Protein AF-C5KZ31-F1 (afdb_monomer)

Organism: Perkinsus marinus (strain ATCC 50983 / TXsc) (NCBI:txid423536)

Radius of gyration: 29.09 Å; Cα contacts (8 Å, |Δi|>4): 195; chains: 1; bounding box: 56×94×68 Å

Mean predicted aligned error: 11.3 Å

Secondary structure (DSSP, 8-state):
--------------------------------EEEE-GGGSSSS--EEEE----SS-----EEE---EE-TT-EEEEE---SSSPS---TTT-GGGS-SSTT-PPPPEEEEEEPPSEEPPPEEESSSEEEETTS-B-

pLDDT: mean 84.0, std 19.96, range [35.75, 98.19]

Structure (mmCIF, N/CA/C/O backbone):
data_AF-C5KZ31-F1
#
_entry.id   AF-C5KZ31-F1
#
loop_
_atom_site.group_PDB
_atom_site.id
_atom_site.type_symbol
_atom_site.label_atom_id
_atom_site.label_alt_id
_atom_site.label_comp_id
_atom_site.label_asym_id
_atom_site.label_entity_id
_atom_site.label_seq_id
_atom_site.pdbx_PDB_ins_code
_atom_site.Cartn_x
_atom_site.Cartn_y
_atom_site.Cartn_z
_atom_site.occupancy
_atom_site.B_iso_or_equiv
_atom_site.auth_seq_id
_atom_site.auth_comp_id
_atom_site.auth_asym_id
_atom_site.auth_atom_id
_atom_site.pdbx_PDB_model_num
ATOM 1 N N . MET A 1 1 ? -36.820 76.603 -48.923 1.00 40.75 1 MET A N 1
ATOM 2 C CA . MET A 1 1 ? -35.760 75.579 -48.840 1.00 40.75 1 MET A CA 1
ATOM 3 C C . MET A 1 1 ? -36.346 74.382 -48.110 1.00 40.75 1 MET A C 1
ATOM 5 O O . MET A 1 1 ? -36.581 74.462 -46.914 1.00 40.75 1 MET A O 1
ATOM 9 N N . LEU A 1 2 ? -36.717 73.354 -48.878 1.00 36.88 2 LEU A N 1
ATOM 10 C CA . LEU A 1 2 ? -37.059 72.015 -48.392 1.00 36.88 2 LEU A CA 1
ATOM 11 C C . LEU A 1 2 ? -35.817 71.375 -47.749 1.00 36.88 2 LEU A C 1
ATOM 13 O O . LEU A 1 2 ? -34.720 71.621 -48.245 1.00 36.88 2 LEU A O 1
ATOM 17 N N . SER A 1 3 ? -36.017 70.528 -46.732 1.00 37.50 3 SER A N 1
ATOM 18 C CA . SER A 1 3 ? -35.592 69.111 -46.708 1.00 37.50 3 SER A CA 1
ATOM 19 C C . SER A 1 3 ? -35.006 68.577 -45.392 1.00 37.50 3 SER A C 1
ATOM 21 O O . SER A 1 3 ? -33.992 69.051 -44.901 1.00 37.50 3 SER A O 1
ATOM 23 N N . PHE A 1 4 ? -35.627 67.465 -44.981 1.00 35.75 4 PHE A N 1
ATOM 24 C CA . PHE A 1 4 ? -35.097 66.254 -44.338 1.00 35.75 4 PHE A CA 1
ATOM 25 C C . PHE A 1 4 ? -34.661 66.244 -42.858 1.00 35.75 4 PHE A C 1
ATOM 27 O O . PHE A 1 4 ? -33.531 66.520 -42.477 1.00 35.75 4 PHE A O 1
ATOM 34 N N . VAL A 1 5 ? -35.627 65.766 -42.062 1.00 44.19 5 VAL A N 1
ATOM 35 C CA . VAL A 1 5 ? -35.564 64.815 -40.935 1.00 44.19 5 VAL A CA 1
ATOM 36 C C . VAL A 1 5 ? -34.260 64.005 -40.822 1.00 44.19 5 VAL A C 1
ATOM 38 O O . VAL A 1 5 ? -33.896 63.286 -41.750 1.00 44.19 5 VAL A O 1
ATOM 41 N N . LEU A 1 6 ? -33.660 64.000 -39.624 1.00 37.09 6 LEU A N 1
ATOM 42 C CA . LEU A 1 6 ? -32.689 62.993 -39.186 1.00 37.09 6 LEU A CA 1
ATOM 43 C C . LEU A 1 6 ? -33.172 62.368 -37.867 1.00 37.09 6 LEU A C 1
ATOM 45 O O . LEU A 1 6 ? -33.218 63.022 -36.827 1.00 37.09 6 LEU A O 1
ATOM 49 N N . VAL A 1 7 ? -33.572 61.098 -37.937 1.00 40.28 7 VAL A N 1
ATOM 50 C CA . VAL A 1 7 ? -33.925 60.251 -36.791 1.00 40.28 7 VAL A CA 1
ATOM 51 C C . VAL A 1 7 ? -32.626 59.744 -36.166 1.00 40.28 7 VAL A C 1
ATOM 53 O O . VAL A 1 7 ? -31.888 59.000 -36.809 1.00 40.28 7 VAL A O 1
ATOM 56 N N . LEU A 1 8 ? -32.339 60.127 -34.920 1.00 38.62 8 LEU A N 1
ATOM 57 C CA . LEU A 1 8 ? -31.246 59.541 -34.143 1.00 38.62 8 LEU A CA 1
ATOM 58 C C . LEU A 1 8 ? -31.780 58.297 -33.416 1.00 38.62 8 LEU A C 1
ATOM 60 O O . LEU A 1 8 ? -32.544 58.406 -32.457 1.00 38.62 8 LEU A O 1
ATOM 64 N N . LEU A 1 9 ? -31.404 57.109 -33.898 1.00 38.72 9 LEU A N 1
ATOM 65 C CA . LEU A 1 9 ? -31.635 55.849 -33.193 1.00 38.72 9 LEU A CA 1
ATOM 66 C C . LEU A 1 9 ? -30.844 55.843 -31.877 1.00 38.72 9 LEU A C 1
ATOM 68 O O . LEU A 1 9 ? -29.622 55.980 -31.879 1.00 38.72 9 LEU A O 1
ATOM 72 N N . ALA A 1 10 ? -31.540 55.622 -30.762 1.00 42.88 10 ALA A N 1
ATOM 73 C CA . ALA A 1 10 ? -30.917 55.286 -29.490 1.00 42.88 10 ALA A CA 1
ATOM 74 C C . ALA A 1 10 ? -30.205 53.930 -29.620 1.00 42.88 10 ALA A C 1
ATOM 76 O O . ALA A 1 10 ? -30.837 52.889 -29.806 1.00 42.88 10 ALA A O 1
ATOM 77 N N . SER A 1 11 ? -28.876 53.942 -29.536 1.00 41.66 11 SER A N 1
ATOM 78 C CA . SER A 1 11 ? -28.057 52.738 -29.452 1.00 41.66 11 SER A CA 1
ATOM 79 C C . SER A 1 11 ? -28.330 52.035 -28.122 1.00 41.66 11 SER A C 1
ATOM 81 O O . SER A 1 11 ? -27.816 52.436 -27.077 1.00 41.66 11 SER A O 1
ATOM 83 N N . VAL A 1 12 ? -29.146 50.983 -28.153 1.00 45.25 12 VAL A N 1
ATOM 84 C CA . VAL A 1 12 ? -29.271 50.039 -27.040 1.00 45.25 12 VAL A CA 1
ATOM 85 C C . VAL A 1 12 ? -27.930 49.321 -26.920 1.00 45.25 12 VAL A C 1
ATOM 87 O O . VAL A 1 12 ? -27.591 48.464 -27.735 1.00 45.25 12 VAL A O 1
ATOM 90 N N . GLY A 1 13 ? -27.136 49.719 -25.926 1.00 43.94 13 GLY A N 1
ATOM 91 C CA . GLY A 1 13 ? -25.929 49.010 -25.529 1.00 43.94 13 GLY A CA 1
ATOM 92 C C . GLY A 1 13 ? -26.313 47.619 -25.046 1.00 43.94 13 GLY A C 1
ATOM 93 O O . GLY A 1 13 ? -26.722 47.438 -23.902 1.00 43.94 13 GLY A O 1
ATOM 94 N N . LEU A 1 14 ? -26.210 46.633 -25.933 1.00 44.00 14 LEU A N 1
ATOM 95 C CA . LEU A 1 14 ? -26.348 45.231 -25.581 1.00 44.00 14 LEU A CA 1
ATOM 96 C C . LEU A 1 14 ? -25.064 44.820 -24.848 1.00 44.00 14 LEU A C 1
ATOM 98 O O . LEU A 1 14 ? -24.129 44.288 -25.448 1.00 44.00 14 LEU A O 1
ATOM 102 N N . SER A 1 15 ? -24.994 45.102 -23.546 1.00 46.16 15 SER A N 1
ATOM 103 C CA . SER A 1 15 ? -24.020 44.459 -22.668 1.00 46.16 15 SER A CA 1
ATOM 104 C C . SER A 1 15 ? -24.290 42.961 -22.726 1.00 46.16 15 SER A C 1
ATOM 106 O O . SER A 1 15 ? -25.196 42.449 -22.070 1.00 46.16 15 SER A O 1
ATOM 108 N N . ARG A 1 16 ? -23.527 42.249 -23.560 1.00 44.31 16 ARG A N 1
ATOM 109 C CA . ARG A 1 16 ? -23.432 40.794 -23.506 1.00 44.31 16 ARG A CA 1
ATOM 110 C C . ARG A 1 16 ? -22.833 40.447 -22.149 1.00 44.31 16 ARG A C 1
ATOM 112 O O . ARG A 1 16 ? -21.618 40.375 -22.002 1.00 44.31 16 ARG A O 1
ATOM 119 N N . ALA A 1 17 ? -23.691 40.235 -21.157 1.00 51.75 17 ALA A N 1
ATOM 120 C CA . ALA A 1 17 ? -23.339 39.404 -20.027 1.00 51.75 17 ALA A CA 1
ATOM 121 C C . ALA A 1 17 ? -23.005 38.030 -20.616 1.00 51.75 17 ALA A C 1
ATOM 123 O O . ALA A 1 17 ? -23.890 37.263 -20.994 1.00 51.75 17 ALA A O 1
ATOM 124 N N . VAL A 1 18 ? -21.711 37.756 -20.782 1.00 51.72 18 VAL A N 1
ATOM 125 C CA . VAL A 1 18 ? -21.233 36.392 -20.964 1.00 51.72 18 VAL A CA 1
ATOM 126 C C . VAL A 1 18 ? -21.501 35.729 -19.626 1.00 51.72 18 VAL A C 1
ATOM 128 O O . VAL A 1 18 ? -20.698 35.809 -18.700 1.00 51.72 18 VAL A O 1
ATOM 131 N N . LEU A 1 19 ? -22.692 35.150 -19.496 1.00 49.28 19 LEU A N 1
ATOM 132 C CA . LEU A 1 19 ? -22.984 34.219 -18.430 1.00 49.28 19 LEU A CA 1
ATOM 133 C C . LEU A 1 19 ? -22.080 33.020 -18.709 1.00 49.28 19 LEU A C 1
ATOM 135 O O . LEU A 1 19 ? -22.412 32.138 -19.499 1.00 49.28 19 LEU A O 1
ATOM 139 N N . SER A 1 20 ? -20.873 33.054 -18.143 1.00 53.88 20 SER A N 1
ATOM 140 C CA . SER A 1 20 ? -20.056 31.864 -17.991 1.00 53.88 20 SER A CA 1
ATOM 141 C C . SER A 1 20 ? -20.917 30.909 -17.186 1.00 53.88 20 SER A C 1
ATOM 143 O O . SER A 1 20 ? -21.017 31.048 -15.968 1.00 53.88 20 SER A O 1
ATOM 145 N N . ALA A 1 21 ? -21.576 29.970 -17.866 1.00 52.91 21 ALA A N 1
ATOM 146 C CA . ALA A 1 21 ? -22.093 28.793 -17.199 1.00 52.91 21 ALA A CA 1
ATOM 147 C C . ALA A 1 21 ? -20.952 28.269 -16.312 1.00 52.91 21 ALA A C 1
ATOM 149 O O . ALA A 1 21 ? -19.806 28.238 -16.789 1.00 52.91 21 ALA A O 1
ATOM 150 N N . PRO A 1 22 ? -21.197 27.941 -15.031 1.00 50.69 22 PRO A N 1
ATOM 151 C CA . PRO A 1 22 ? -20.193 27.228 -14.272 1.00 50.69 22 PRO A CA 1
ATOM 152 C C . PRO A 1 22 ? -19.853 26.011 -15.122 1.00 50.69 22 PRO A C 1
ATOM 154 O O . PRO A 1 22 ? -20.725 25.211 -15.464 1.00 50.69 22 PRO A O 1
ATOM 157 N N . ARG A 1 23 ? -18.599 25.937 -15.574 1.00 52.09 23 ARG A N 1
ATOM 158 C CA . ARG A 1 23 ? -18.070 24.676 -16.055 1.00 52.09 23 ARG A CA 1
ATOM 159 C C . ARG A 1 23 ? -18.115 23.802 -14.823 1.00 52.09 23 ARG A C 1
ATOM 161 O O . ARG A 1 23 ? -17.211 23.873 -13.999 1.00 52.09 23 ARG A O 1
ATOM 168 N N . ASP A 1 24 ? -19.184 23.033 -14.693 1.00 47.97 24 ASP A N 1
ATOM 169 C CA . ASP A 1 24 ? -19.205 21.850 -13.858 1.00 47.97 24 ASP A CA 1
ATOM 170 C C . ASP A 1 24 ? -18.268 20.862 -14.559 1.00 47.97 24 ASP A C 1
ATOM 172 O O . ASP A 1 24 ? -18.659 19.933 -15.264 1.00 47.97 24 ASP A O 1
ATOM 176 N N . ARG A 1 25 ? -16.973 21.194 -14.515 1.00 52.44 25 ARG A N 1
ATOM 177 C CA . ARG A 1 25 ? -15.908 20.269 -14.811 1.00 52.44 25 ARG A CA 1
ATOM 178 C C . ARG A 1 25 ? -16.019 19.319 -13.639 1.00 52.44 25 ARG A C 1
ATOM 180 O O . ARG A 1 25 ? -15.528 19.618 -12.558 1.00 52.44 25 ARG A O 1
ATOM 187 N N . LEU A 1 26 ? -16.741 18.223 -13.845 1.00 51.97 26 LEU A N 1
ATOM 188 C CA . LEU A 1 26 ? -16.431 16.988 -13.151 1.00 51.97 26 LEU A CA 1
ATOM 189 C C . LEU A 1 26 ? -14.921 16.833 -13.335 1.00 51.97 26 LEU A C 1
ATOM 191 O O . LEU A 1 26 ? -14.470 16.540 -14.447 1.00 51.97 26 LEU A O 1
ATOM 195 N N . ASP A 1 27 ? -14.163 17.229 -12.316 1.00 57.19 27 ASP A N 1
ATOM 196 C CA . ASP A 1 27 ? -12.711 17.219 -12.321 1.00 57.19 27 ASP A CA 1
ATOM 197 C C . ASP A 1 27 ? -12.330 15.745 -12.279 1.00 57.19 27 ASP A C 1
ATOM 199 O O . ASP A 1 27 ? -12.257 15.112 -11.230 1.00 57.19 27 ASP A O 1
ATOM 203 N N . HIS A 1 28 ? -12.307 15.134 -13.460 1.00 57.44 28 HIS A N 1
ATOM 204 C CA . HIS A 1 28 ? -11.830 13.781 -13.617 1.00 57.44 28 HIS A CA 1
ATOM 205 C C . HIS A 1 28 ? -10.321 13.895 -13.559 1.00 57.44 28 HIS A C 1
ATOM 207 O O . HIS A 1 28 ? -9.677 14.247 -14.545 1.00 57.44 28 HIS A O 1
ATOM 213 N N . ASP A 1 29 ? -9.775 13.644 -12.383 1.00 67.44 29 ASP A N 1
ATOM 214 C CA . ASP A 1 29 ? -8.354 13.427 -12.212 1.00 67.44 29 ASP A CA 1
ATOM 215 C C . ASP A 1 29 ? -7.892 12.342 -13.201 1.00 67.44 29 ASP A C 1
ATOM 217 O O . ASP A 1 29 ? -8.363 11.201 -13.186 1.00 67.44 29 ASP A O 1
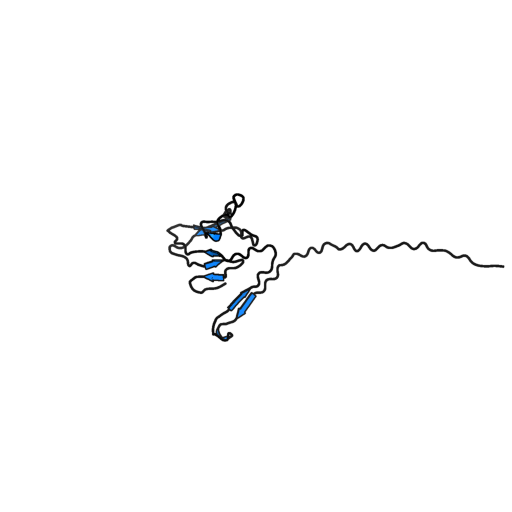ATOM 221 N N . HIS A 1 30 ? -7.024 12.724 -14.141 1.00 82.81 30 HIS A N 1
ATOM 222 C CA . HIS A 1 30 ? -6.627 11.881 -15.269 1.00 82.81 30 HIS A CA 1
ATOM 223 C C . HIS A 1 30 ? -5.298 11.184 -14.989 1.00 82.81 30 HIS A C 1
ATOM 225 O O . HIS A 1 30 ? -4.278 11.558 -15.553 1.00 82.81 30 HIS A O 1
ATOM 231 N N . CYS A 1 31 ? -5.316 10.146 -14.158 1.00 90.00 31 CYS A N 1
ATOM 232 C CA . CYS A 1 31 ? -4.125 9.328 -13.940 1.00 90.00 31 CYS A CA 1
ATOM 233 C C . CYS A 1 31 ? -3.706 8.586 -15.224 1.00 90.00 31 CYS A C 1
ATOM 235 O O . CYS A 1 31 ? -4.543 8.119 -16.000 1.00 90.00 31 CYS A O 1
ATOM 237 N N . THR A 1 32 ? -2.399 8.441 -15.426 1.00 93.19 32 THR A N 1
ATOM 238 C CA . THR A 1 32 ? -1.787 7.729 -16.551 1.00 93.19 32 THR A CA 1
ATOM 239 C C . THR A 1 32 ? -0.968 6.564 -16.022 1.00 93.19 32 THR A C 1
ATOM 241 O O . THR A 1 32 ? 0.021 6.778 -15.326 1.00 93.19 32 THR A O 1
ATOM 244 N N . ALA A 1 33 ? -1.341 5.339 -16.392 1.00 93.19 33 ALA A N 1
ATOM 245 C CA . ALA A 1 33 ? -0.581 4.136 -16.072 1.00 93.19 33 ALA A CA 1
ATOM 246 C C . ALA A 1 33 ? 0.405 3.784 -17.198 1.00 93.19 33 ALA A C 1
ATOM 248 O O . ALA A 1 33 ? 0.087 3.904 -18.380 1.00 93.19 33 ALA A O 1
ATOM 249 N N . THR A 1 34 ? 1.600 3.332 -16.828 1.00 95.00 34 THR A N 1
ATOM 250 C CA . THR A 1 34 ? 2.656 2.860 -17.730 1.00 95.00 34 THR A CA 1
ATOM 251 C C . THR A 1 34 ? 3.150 1.503 -17.254 1.00 95.00 34 THR A C 1
ATOM 253 O O . THR A 1 34 ? 3.483 1.338 -16.082 1.00 95.00 34 THR A O 1
ATOM 256 N N . ALA A 1 35 ? 3.241 0.547 -18.174 1.00 95.88 35 ALA A N 1
ATOM 257 C CA . ALA A 1 35 ? 3.867 -0.742 -17.931 1.00 95.88 35 ALA A CA 1
ATOM 258 C C . ALA A 1 35 ? 4.920 -1.009 -19.009 1.00 95.88 35 ALA A C 1
ATOM 260 O O . ALA A 1 35 ? 4.668 -0.781 -20.194 1.00 95.88 35 ALA A O 1
ATOM 261 N N . VAL A 1 36 ? 6.092 -1.482 -18.595 1.00 97.31 36 VAL A N 1
ATOM 262 C CA . VAL A 1 36 ? 7.183 -1.876 -19.489 1.00 97.31 36 VAL A CA 1
ATOM 263 C C . VAL A 1 36 ? 7.617 -3.281 -19.106 1.00 97.31 36 VAL A C 1
ATOM 265 O O . VAL A 1 36 ? 7.983 -3.532 -17.956 1.00 97.31 36 VAL A O 1
ATOM 268 N N . ASP A 1 37 ? 7.543 -4.191 -20.074 1.00 97.50 37 ASP A N 1
ATOM 269 C CA . ASP A 1 37 ? 8.003 -5.565 -19.901 1.00 97.50 37 ASP A CA 1
ATOM 270 C C . ASP A 1 37 ? 9.509 -5.603 -19.616 1.00 97.50 37 ASP A C 1
ATOM 272 O O . ASP A 1 37 ? 10.271 -4.790 -20.143 1.00 97.50 37 ASP A O 1
ATOM 276 N N . CYS A 1 38 ? 9.942 -6.578 -18.818 1.00 97.56 38 CYS A N 1
ATOM 277 C CA . CYS A 1 38 ? 11.347 -6.769 -18.474 1.00 97.56 38 CYS A CA 1
ATOM 278 C C . CYS A 1 38 ? 12.238 -6.904 -19.724 1.00 97.56 38 CYS A C 1
ATOM 280 O O . CYS A 1 38 ? 13.353 -6.399 -19.741 1.00 97.56 38 CYS A O 1
ATOM 282 N N . ALA A 1 39 ? 11.764 -7.548 -20.797 1.00 98.12 39 ALA A N 1
ATOM 283 C CA . ALA A 1 39 ? 12.535 -7.695 -22.033 1.00 98.12 39 ALA A CA 1
ATOM 284 C C . ALA A 1 39 ? 12.627 -6.396 -22.855 1.00 98.12 39 ALA A C 1
ATOM 286 O O . ALA A 1 39 ? 13.398 -6.330 -23.813 1.00 98.12 39 ALA A O 1
ATOM 287 N N . ALA A 1 40 ? 11.837 -5.376 -22.509 1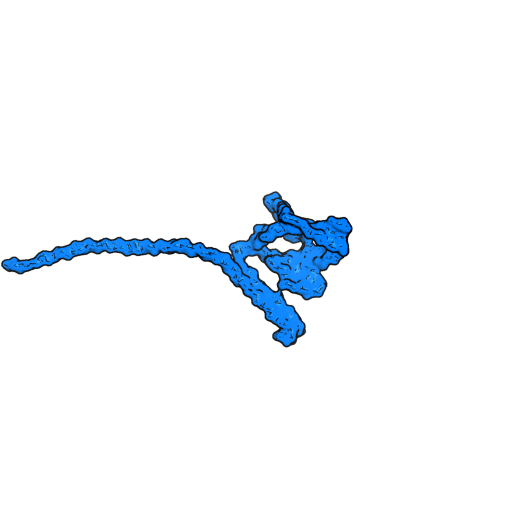.00 98.19 40 ALA A N 1
ATOM 288 C CA . ALA A 1 40 ? 11.813 -4.082 -23.181 1.00 98.19 40 ALA A CA 1
ATOM 289 C C . 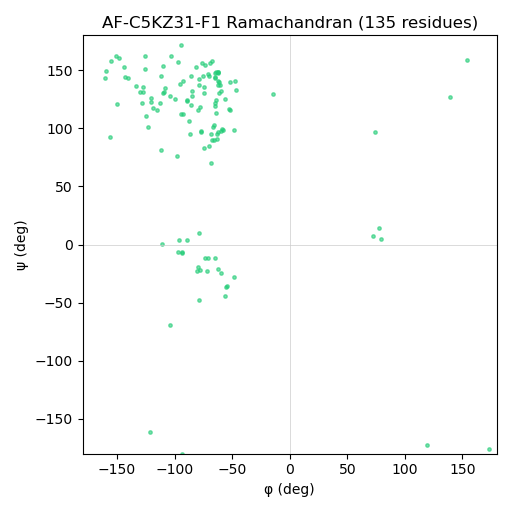ALA A 1 40 ? 12.670 -3.011 -22.478 1.00 98.19 40 ALA A C 1
ATOM 291 O O . ALA A 1 40 ? 12.830 -1.916 -23.022 1.00 98.19 40 ALA A O 1
ATOM 292 N N . THR A 1 41 ? 13.230 -3.295 -21.298 1.00 98.12 41 THR A N 1
ATOM 293 C CA . THR A 1 41 ? 14.130 -2.383 -20.577 1.00 98.12 41 THR A CA 1
ATOM 294 C C . THR A 1 41 ? 15.601 -2.715 -20.830 1.00 98.12 41 THR A C 1
ATOM 296 O O . THR A 1 41 ? 15.964 -3.825 -21.212 1.00 98.12 41 THR A O 1
ATOM 299 N N . ALA A 1 42 ? 16.480 -1.725 -20.640 1.00 98.00 42 ALA A N 1
ATOM 300 C CA . ALA A 1 42 ? 17.914 -1.881 -20.900 1.00 98.00 42 ALA A CA 1
ATOM 301 C C . ALA A 1 42 ? 18.634 -2.762 -19.861 1.00 98.00 42 ALA A C 1
ATOM 303 O O . ALA A 1 42 ? 19.700 -3.301 -20.151 1.00 98.00 42 ALA A O 1
ATOM 304 N N . ASP A 1 43 ? 18.073 -2.887 -18.659 1.00 97.75 43 ASP A N 1
ATOM 305 C CA . ASP A 1 43 ? 18.643 -3.609 -17.519 1.00 97.75 43 ASP A CA 1
ATOM 306 C C . ASP A 1 43 ? 17.880 -4.897 -17.166 1.00 97.75 43 ASP A C 1
ATOM 308 O O . ASP A 1 43 ? 18.274 -5.611 -16.244 1.00 97.75 43 ASP A O 1
ATOM 312 N N . GLY A 1 44 ? 16.816 -5.224 -17.905 1.00 97.31 44 GLY A N 1
ATOM 313 C CA . GLY A 1 44 ? 15.996 -6.410 -17.668 1.00 97.31 44 GLY A CA 1
ATOM 314 C C . GLY A 1 44 ? 14.985 -6.266 -16.525 1.00 97.31 44 GLY A C 1
ATOM 315 O O . GLY A 1 44 ? 14.329 -7.248 -16.181 1.00 97.31 44 GLY A O 1
ATOM 316 N N . GLY A 1 45 ? 14.853 -5.082 -15.914 1.00 95.44 45 GLY A N 1
ATOM 317 C CA . GLY A 1 45 ? 13.848 -4.810 -14.885 1.00 95.44 45 GLY A CA 1
ATOM 318 C C . GLY A 1 45 ? 12.463 -4.546 -15.481 1.00 95.44 45 GLY A C 1
ATOM 319 O O . GLY A 1 45 ? 12.341 -3.900 -16.516 1.00 95.44 45 GLY A O 1
ATOM 320 N N . CYS A 1 46 ? 11.398 -5.009 -14.830 1.00 95.44 46 CYS A N 1
ATOM 321 C CA . CYS A 1 46 ? 10.025 -4.669 -15.214 1.00 95.44 46 CYS A CA 1
ATOM 322 C C . CYS A 1 46 ? 9.608 -3.343 -14.562 1.00 95.44 46 CYS A C 1
ATOM 324 O O . CYS A 1 46 ? 9.968 -3.074 -13.415 1.00 95.44 46 CYS A O 1
ATOM 326 N N . ILE A 1 47 ? 8.801 -2.538 -15.258 1.00 95.25 47 ILE A N 1
ATOM 327 C CA . ILE A 1 47 ? 8.296 -1.261 -14.735 1.00 95.25 47 ILE A CA 1
ATOM 328 C C . ILE A 1 47 ? 6.772 -1.301 -14.702 1.00 95.25 47 ILE A C 1
ATOM 330 O O . ILE A 1 47 ? 6.137 -1.524 -15.729 1.00 95.25 47 ILE A O 1
ATOM 334 N N . ALA A 1 48 ? 6.199 -1.019 -13.534 1.00 94.25 48 ALA A N 1
ATOM 335 C CA . ALA A 1 48 ? 4.807 -0.623 -13.360 1.00 94.25 48 ALA A CA 1
ATOM 336 C C . ALA A 1 48 ? 4.808 0.760 -12.698 1.00 94.25 48 ALA A C 1
ATOM 338 O O . ALA A 1 48 ? 5.445 0.952 -11.663 1.00 94.25 48 ALA A O 1
ATOM 339 N N . ALA A 1 49 ? 4.176 1.741 -13.334 1.00 92.31 49 ALA A N 1
ATOM 340 C CA . ALA A 1 49 ? 4.178 3.125 -12.882 1.00 92.31 49 ALA A CA 1
ATOM 341 C C . ALA A 1 49 ? 2.830 3.790 -13.156 1.00 92.31 49 ALA A C 1
ATOM 343 O O . ALA A 1 49 ? 2.132 3.445 -14.108 1.00 92.31 49 ALA A O 1
ATOM 344 N N . THR A 1 50 ? 2.483 4.794 -12.356 1.00 91.81 50 THR A N 1
ATOM 345 C CA . THR A 1 50 ? 1.297 5.624 -12.581 1.00 91.81 50 THR A CA 1
ATOM 346 C C . THR A 1 50 ? 1.578 7.071 -12.198 1.00 91.81 50 THR A C 1
ATOM 348 O O . THR A 1 50 ? 2.276 7.323 -11.214 1.00 91.81 50 THR A O 1
ATOM 351 N N . SER A 1 51 ? 1.013 8.032 -12.932 1.00 91.44 51 SER A N 1
ATOM 352 C CA . SER A 1 51 ? 0.803 9.365 -12.365 1.00 91.44 51 SER A CA 1
ATOM 353 C C . SER A 1 51 ? -0.300 9.291 -11.305 1.00 91.44 51 SER A C 1
ATOM 355 O O . SER A 1 51 ? -1.233 8.489 -11.405 1.00 91.44 51 SER A O 1
ATOM 357 N N . ALA A 1 52 ? -0.157 10.090 -10.252 1.00 89.00 52 ALA A N 1
ATOM 358 C CA . ALA A 1 52 ? -1.183 10.315 -9.244 1.00 89.00 52 ALA A CA 1
ATOM 359 C C . ALA A 1 52 ? -1.649 11.758 -9.404 1.00 89.00 52 ALA A C 1
ATOM 361 O O . ALA A 1 52 ? -1.149 12.660 -8.731 1.00 89.00 52 ALA A O 1
ATOM 362 N N . ASP A 1 53 ? -2.534 11.963 -10.371 1.00 88.50 53 ASP A N 1
ATOM 363 C CA . ASP A 1 53 ? -3.092 13.275 -10.658 1.00 88.50 53 ASP A CA 1
ATOM 364 C C . ASP A 1 53 ? -4.284 13.498 -9.734 1.00 88.50 53 ASP A C 1
ATOM 366 O O . ASP A 1 53 ? -5.094 12.594 -9.550 1.00 88.50 53 ASP A O 1
ATOM 370 N N . GLY A 1 54 ? -4.339 14.663 -9.095 1.00 82.19 54 GLY A N 1
ATOM 371 C CA . GLY A 1 54 ? -5.431 15.031 -8.202 1.00 82.19 54 GLY A CA 1
ATOM 372 C C . GLY A 1 54 ? -5.050 16.045 -7.140 1.00 82.19 54 GLY A C 1
ATOM 373 O O . GLY A 1 54 ? -3.878 16.252 -6.808 1.00 82.19 54 GLY A O 1
ATOM 374 N N . SER A 1 55 ? -6.061 16.726 -6.611 1.00 81.94 55 SER A N 1
ATOM 375 C CA . SER A 1 55 ? -5.898 17.650 -5.495 1.00 81.94 55 SER A CA 1
ATOM 376 C C . SER A 1 55 ? -7.171 17.692 -4.650 1.00 81.94 55 SER A C 1
ATOM 378 O O . SER A 1 55 ? -8.220 18.076 -5.166 1.00 81.94 55 SER A O 1
ATOM 380 N N . PRO A 1 56 ? -7.109 17.358 -3.348 1.00 86.94 56 PRO A N 1
ATOM 381 C CA . PRO A 1 56 ? -5.914 17.026 -2.558 1.00 86.94 56 PRO A CA 1
ATOM 382 C C . PRO A 1 56 ? -5.416 15.574 -2.720 1.00 86.94 56 PRO A C 1
ATOM 384 O O . PRO A 1 56 ? -6.207 14.660 -2.913 1.00 86.94 56 PRO A O 1
ATOM 387 N N . LEU A 1 57 ? -4.107 15.349 -2.524 1.00 88.62 57 LEU A N 1
ATOM 388 C CA . LEU A 1 57 ? -3.496 14.013 -2.438 1.00 88.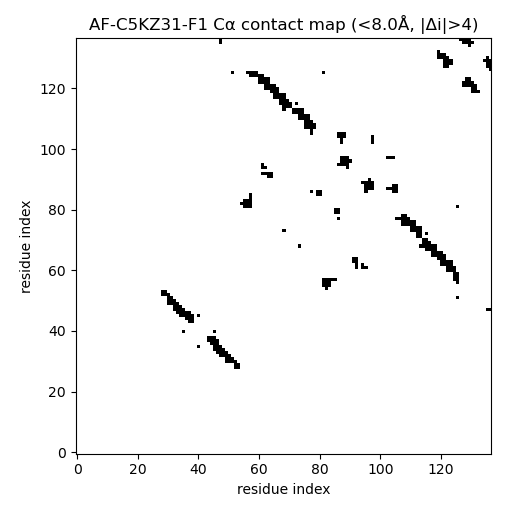62 57 LEU A CA 1
ATOM 389 C C . LEU A 1 57 ? -2.522 13.905 -1.252 1.00 88.62 57 LEU A C 1
ATOM 391 O O . LEU A 1 57 ? -1.707 14.793 -1.005 1.00 88.62 57 LEU A O 1
ATOM 395 N N . ASP A 1 58 ? -2.593 12.799 -0.513 1.00 91.94 58 ASP A N 1
ATOM 396 C CA . ASP A 1 58 ? -1.644 12.421 0.537 1.00 91.94 58 ASP A CA 1
ATOM 397 C C . ASP A 1 58 ? -0.464 11.648 -0.070 1.00 91.94 58 ASP A C 1
ATOM 399 O O . ASP A 1 58 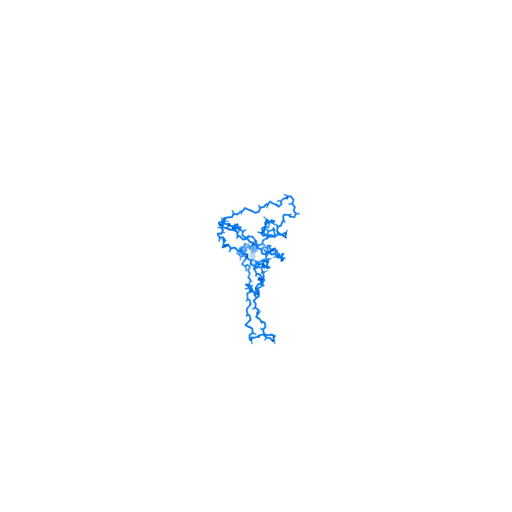? -0.508 10.427 -0.242 1.00 91.94 58 ASP A O 1
ATOM 403 N N . PHE A 1 59 ? 0.612 12.375 -0.367 1.00 91.00 59 PHE A N 1
ATOM 404 C CA . PHE A 1 59 ? 1.832 11.835 -0.974 1.00 91.00 59 PHE A CA 1
ATOM 405 C C . PHE A 1 59 ? 2.764 11.107 0.004 1.00 91.00 59 PHE A C 1
ATOM 407 O O . PHE A 1 59 ? 3.898 10.785 -0.356 1.00 91.00 59 PHE A O 1
ATOM 414 N N . ARG A 1 60 ? 2.341 10.839 1.248 1.00 93.44 60 ARG A N 1
ATOM 415 C CA . ARG A 1 60 ? 3.169 10.040 2.159 1.00 93.44 60 ARG A CA 1
ATOM 416 C C . ARG A 1 60 ? 3.388 8.651 1.575 1.00 93.44 60 ARG A C 1
ATOM 418 O O . ARG A 1 60 ? 2.425 7.957 1.256 1.00 93.44 60 ARG A O 1
ATOM 425 N N . MET A 1 61 ? 4.645 8.227 1.548 1.00 94.25 61 MET A N 1
ATOM 426 C CA . MET A 1 61 ? 5.030 6.842 1.316 1.00 94.25 61 MET A CA 1
ATOM 427 C C . MET A 1 61 ? 5.204 6.158 2.671 1.00 94.25 61 MET A C 1
ATOM 429 O O . MET A 1 61 ? 6.077 6.523 3.458 1.00 94.25 61 MET A O 1
ATOM 433 N N . VAL A 1 62 ? 4.321 5.210 2.968 1.00 95.88 62 VAL A N 1
ATOM 434 C CA . VAL A 1 62 ? 4.231 4.548 4.270 1.00 95.88 62 VAL A CA 1
ATOM 435 C C . VAL A 1 62 ? 4.630 3.092 4.117 1.00 95.88 62 VAL A C 1
ATOM 437 O O . VAL A 1 62 ? 3.997 2.352 3.373 1.00 95.88 62 VAL A O 1
ATOM 440 N N . TYR A 1 63 ? 5.648 2.658 4.853 1.00 97.12 63 TYR A N 1
ATOM 441 C CA . TYR A 1 63 ? 5.916 1.233 4.997 1.00 97.12 63 TYR A CA 1
ATOM 442 C C . TYR A 1 63 ? 4.931 0.631 6.002 1.00 97.12 63 TYR A C 1
ATOM 444 O O . TYR A 1 63 ? 4.895 1.021 7.173 1.00 97.12 63 TYR A O 1
ATOM 452 N N . VAL A 1 64 ? 4.118 -0.307 5.527 1.00 97.12 64 VAL A N 1
ATOM 453 C CA . VAL A 1 64 ? 3.234 -1.133 6.345 1.00 97.12 64 VAL A CA 1
ATOM 454 C C . VAL A 1 64 ? 3.999 -2.414 6.679 1.00 97.12 64 VAL A C 1
ATOM 456 O O . VAL A 1 64 ? 4.278 -3.190 5.762 1.00 97.12 64 VAL A O 1
ATOM 459 N N . PRO A 1 65 ? 4.365 -2.647 7.952 1.00 97.38 65 PRO A N 1
ATOM 460 C CA . PRO A 1 65 ? 5.135 -3.823 8.328 1.00 97.38 65 PRO A CA 1
ATOM 461 C C . PRO A 1 65 ? 4.330 -5.123 8.153 1.00 97.38 65 PRO A C 1
ATOM 463 O O . PRO A 1 65 ? 3.093 -5.099 8.187 1.00 97.38 65 PRO A O 1
ATOM 466 N N . PRO A 1 66 ? 5.022 -6.271 8.024 1.00 97.06 66 PRO A N 1
ATOM 467 C CA . PRO A 1 66 ? 4.426 -7.592 8.160 1.00 97.06 66 PRO A CA 1
ATOM 468 C C . PRO A 1 66 ? 3.550 -7.693 9.408 1.00 97.06 66 PRO A C 1
ATOM 470 O O . PRO A 1 66 ? 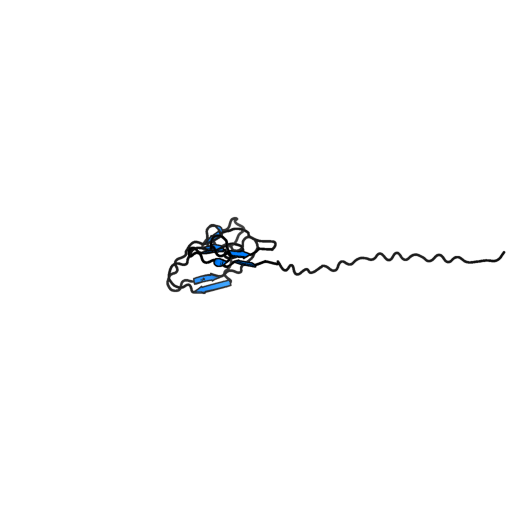3.924 -7.212 10.481 1.00 97.06 66 PRO A O 1
ATOM 473 N N . LYS A 1 67 ? 2.411 -8.379 9.297 1.00 96.00 67 LYS A N 1
ATOM 474 C CA . LYS A 1 67 ? 1.576 -8.718 10.448 1.00 96.00 67 LYS A CA 1
ATOM 475 C C . LYS A 1 67 ? 1.293 -10.210 10.464 1.00 96.00 67 LYS A C 1
ATOM 477 O O . LYS A 1 67 ? 0.888 -10.781 9.453 1.00 96.00 67 LYS A O 1
ATOM 482 N N . THR A 1 68 ? 1.501 -10.824 11.623 1.00 97.44 68 THR A N 1
ATOM 483 C CA . THR A 1 68 ? 1.101 -12.207 11.885 1.00 97.44 68 THR A CA 1
ATOM 484 C C . THR A 1 68 ? -0.350 -12.233 12.332 1.00 97.44 68 THR A C 1
ATOM 486 O O . THR A 1 68 ? -0.708 -11.499 13.252 1.00 97.44 68 THR A O 1
ATOM 489 N N . TYR A 1 69 ? -1.151 -13.068 11.676 1.00 96.88 69 TYR A N 1
ATOM 490 C CA . TYR A 1 69 ? -2.544 -13.315 12.010 1.00 96.88 69 TYR A CA 1
ATOM 491 C C . TYR A 1 69 ? -2.724 -14.707 12.618 1.00 96.88 69 TYR A C 1
ATOM 493 O O . TYR A 1 69 ? -2.167 -15.688 12.117 1.00 96.88 69 TYR A O 1
ATOM 501 N N . GLY A 1 70 ? -3.488 -14.775 13.706 1.00 97.75 70 GLY A N 1
ATOM 502 C CA . GLY A 1 70 ? -3.910 -16.020 14.354 1.00 97.75 70 GLY A CA 1
ATOM 503 C C . GLY A 1 70 ? -5.283 -16.530 13.883 1.00 97.75 70 GLY A C 1
ATOM 504 O O . GLY A 1 70 ? -5.939 -15.885 13.058 1.00 97.75 70 GLY A O 1
ATOM 505 N N . PRO A 1 71 ? -5.754 -17.670 14.427 1.00 97.25 71 PRO A N 1
ATOM 506 C CA . PRO A 1 71 ? -7.050 -18.245 14.075 1.00 97.25 71 PRO A CA 1
ATOM 507 C C . PRO A 1 71 ? -8.208 -17.261 14.282 1.00 97.25 71 PRO A C 1
ATOM 509 O O . PRO A 1 71 ? -8.406 -16.730 15.376 1.00 97.25 71 PRO A O 1
ATOM 512 N N . GLY A 1 72 ? -8.999 -17.040 13.229 1.00 95.88 72 GLY A N 1
ATOM 513 C CA . GLY A 1 72 ? -10.178 -16.168 13.263 1.00 95.88 72 GLY A CA 1
ATOM 514 C C . GLY A 1 72 ? -9.875 -14.669 13.344 1.00 95.88 72 GLY A C 1
ATOM 515 O O . GLY A 1 72 ? -10.805 -13.872 13.504 1.00 95.88 72 GLY A O 1
ATOM 516 N N . GLU A 1 73 ? -8.607 -14.264 13.235 1.00 97.38 73 GLU A N 1
ATOM 517 C CA . GLU A 1 73 ? -8.257 -12.852 13.209 1.00 97.38 73 GLU A CA 1
ATOM 518 C C . GLU A 1 73 ? -8.679 -12.181 11.901 1.00 97.38 73 GLU A C 1
ATOM 520 O O . GLU A 1 73 ? -8.673 -12.755 10.809 1.00 97.38 73 GLU A O 1
ATOM 525 N N . LYS A 1 74 ? -9.048 -10.907 12.027 1.00 96.38 74 LYS A N 1
ATOM 526 C CA . LYS A 1 74 ? -9.588 -10.114 10.930 1.00 96.38 74 LYS A CA 1
ATOM 527 C C . LYS A 1 74 ? -8.793 -8.832 10.754 1.00 96.38 74 LYS A C 1
ATOM 529 O O . LYS A 1 74 ? -8.281 -8.253 11.715 1.00 96.38 74 LYS A O 1
ATOM 534 N N . ARG A 1 75 ? -8.744 -8.335 9.522 1.00 95.25 75 ARG A N 1
ATOM 535 C CA . ARG A 1 75 ? -8.176 -7.025 9.192 1.00 95.25 75 ARG A CA 1
ATOM 536 C C . ARG A 1 75 ? -9.291 -6.025 8.924 1.00 95.25 75 ARG A C 1
ATOM 538 O O . ARG A 1 75 ? -10.164 -6.281 8.097 1.00 95.25 75 ARG A O 1
ATOM 545 N N . ALA A 1 76 ? -9.241 -4.880 9.599 1.00 95.56 76 ALA A N 1
ATOM 546 C CA . ALA A 1 76 ? -10.161 -3.778 9.348 1.00 95.56 76 ALA A CA 1
ATOM 547 C C . ALA A 1 76 ? -10.009 -3.245 7.914 1.00 95.56 76 ALA A C 1
ATOM 549 O O . ALA A 1 76 ? -8.902 -3.131 7.376 1.00 95.56 76 ALA A O 1
ATOM 550 N N . VAL A 1 77 ? -11.140 -2.905 7.304 1.00 94.94 77 VAL A N 1
ATOM 551 C CA . VAL A 1 77 ? -11.221 -2.205 6.023 1.00 94.94 77 VAL A CA 1
ATOM 552 C C . VAL A 1 77 ? -11.743 -0.810 6.299 1.00 94.94 77 VAL A C 1
ATOM 554 O O . VAL A 1 77 ? -12.759 -0.647 6.968 1.00 94.94 77 VAL A O 1
ATOM 557 N N . TYR A 1 78 ? -11.060 0.195 5.771 1.00 93.94 78 TYR A N 1
ATOM 558 C CA . TYR A 1 78 ? -11.433 1.596 5.918 1.00 93.94 78 TYR A CA 1
ATOM 559 C C . TYR A 1 78 ? -11.913 2.145 4.583 1.00 93.94 78 TYR A C 1
ATOM 561 O O . TYR A 1 78 ? -11.487 1.685 3.522 1.00 93.94 78 TYR A O 1
ATOM 569 N N . LYS A 1 79 ? -12.762 3.172 4.631 1.00 90.75 79 LYS A N 1
ATOM 570 C CA . LYS A 1 79 ? -13.004 3.995 3.450 1.00 90.75 79 LYS A CA 1
ATOM 571 C C . LYS A 1 79 ? -11.698 4.711 3.108 1.00 90.75 79 LYS A C 1
ATOM 573 O O . LYS A 1 79 ? -11.175 5.445 3.941 1.00 90.75 79 LYS A O 1
ATOM 578 N N . GLN A 1 80 ? -11.167 4.466 1.917 1.00 75.62 80 GLN A N 1
ATOM 579 C CA . GLN A 1 80 ? -9.997 5.189 1.438 1.00 75.62 80 GLN A CA 1
ATOM 580 C C . GLN A 1 80 ? -10.394 6.607 1.036 1.00 75.62 80 GLN A C 1
ATOM 582 O O . GLN A 1 80 ? -11.351 6.811 0.288 1.00 75.62 80 GLN A O 1
ATOM 587 N N . PHE A 1 81 ? -9.634 7.570 1.539 1.00 85.25 81 PHE A N 1
ATOM 588 C CA . PHE A 1 81 ? -9.628 8.942 1.062 1.00 85.25 81 PHE A CA 1
ATOM 589 C C . PHE A 1 81 ? -8.286 9.198 0.394 1.00 85.25 81 PHE A C 1
ATOM 591 O O . PHE A 1 81 ? -7.269 8.675 0.841 1.00 85.25 81 PHE A O 1
ATOM 598 N N . GLN A 1 82 ? -8.284 10.001 -0.663 1.00 85.38 82 GLN A N 1
ATOM 599 C CA . GLN A 1 82 ? -7.046 10.434 -1.303 1.00 85.38 82 GLN A CA 1
ATOM 600 C C . GLN A 1 82 ? -6.380 11.596 -0.550 1.00 85.38 82 GLN A C 1
ATOM 602 O O . GLN A 1 82 ? -5.162 11.737 -0.596 1.00 85.38 82 GLN A O 1
ATOM 607 N N . ASN A 1 83 ? -7.152 12.358 0.230 1.00 89.94 83 ASN A N 1
ATOM 608 C CA . ASN A 1 83 ? -6.676 13.490 1.024 1.00 89.94 83 ASN A CA 1
ATOM 609 C C . ASN A 1 83 ? -5.932 13.037 2.284 1.00 89.94 83 ASN A C 1
ATOM 611 O O . ASN A 1 83 ? -6.206 11.970 2.832 1.00 89.94 83 ASN A O 1
ATOM 615 N N . TYR A 1 84 ? -5.059 13.899 2.811 1.00 92.06 84 TYR A N 1
ATOM 616 C CA . TYR A 1 84 ? -4.446 13.670 4.117 1.00 92.06 84 TYR A CA 1
ATOM 617 C C . TYR A 1 84 ? -5.449 13.926 5.260 1.00 92.06 84 TYR A C 1
ATOM 619 O O . TYR A 1 84 ? -6.094 14.978 5.271 1.00 92.06 84 TYR A O 1
ATOM 627 N N . PRO A 1 85 ? -5.516 13.042 6.272 1.00 92.38 85 PRO A N 1
ATOM 628 C CA . PRO A 1 85 ? -4.909 11.708 6.308 1.00 92.38 85 PRO A CA 1
ATOM 629 C C . PRO A 1 85 ? -5.744 10.681 5.517 1.00 92.38 85 PRO A C 1
ATOM 631 O O . PRO A 1 85 ? -6.961 10.628 5.694 1.00 92.38 85 PRO A O 1
ATOM 634 N N . ARG A 1 86 ? -5.094 9.804 4.724 1.00 91.38 86 ARG A N 1
ATOM 635 C CA . ARG A 1 86 ? -5.801 8.706 4.011 1.00 91.38 86 ARG A CA 1
ATOM 636 C C . ARG A 1 86 ? -6.589 7.819 4.971 1.00 91.38 86 ARG A C 1
ATOM 638 O O . ARG A 1 86 ? -7.733 7.458 4.706 1.00 91.38 86 ARG A O 1
ATOM 645 N N . ILE A 1 87 ? -5.939 7.486 6.084 1.00 94.38 87 ILE A N 1
ATOM 646 C CA . ILE A 1 87 ? -6.471 6.805 7.264 1.00 94.38 87 ILE A CA 1
ATOM 647 C C . ILE A 1 87 ? -5.677 7.247 8.501 1.00 94.38 87 ILE A C 1
ATOM 649 O O . ILE A 1 87 ? -4.547 7.732 8.387 1.00 94.38 87 ILE A O 1
ATOM 653 N N . VAL A 1 88 ? -6.259 7.021 9.675 1.00 95.62 88 VAL A N 1
ATOM 654 C CA . VAL A 1 88 ? -5.623 7.166 10.987 1.00 95.62 88 VAL A CA 1
ATOM 655 C C . VAL A 1 88 ? -5.738 5.823 11.704 1.00 95.62 88 VAL A C 1
ATOM 657 O O . VAL A 1 88 ? -6.808 5.464 12.199 1.00 95.62 88 VAL A O 1
ATOM 660 N N . ASP A 1 89 ? -4.645 5.064 11.709 1.00 95.31 89 ASP A N 1
ATOM 661 C CA . ASP A 1 89 ? -4.559 3.721 12.285 1.00 95.31 89 ASP A CA 1
ATOM 662 C C . ASP A 1 89 ? -3.105 3.385 12.653 1.00 95.31 89 ASP A C 1
ATOM 664 O O . ASP A 1 89 ? -2.334 2.855 11.848 1.00 95.31 89 ASP A O 1
ATOM 668 N N . ALA A 1 90 ? -2.736 3.668 13.904 1.00 95.00 90 ALA A N 1
ATOM 669 C CA . ALA A 1 90 ? -1.409 3.355 14.432 1.00 95.00 90 ALA A CA 1
ATOM 670 C C . ALA A 1 90 ? -1.105 1.844 14.454 1.00 95.00 90 ALA A C 1
ATOM 672 O O . ALA A 1 90 ? 0.063 1.462 14.491 1.00 95.00 90 ALA A O 1
ATOM 673 N N . SER A 1 91 ? -2.133 0.984 14.430 1.00 93.94 91 SER A N 1
ATOM 674 C CA . SER A 1 91 ? -1.952 -0.471 14.421 1.00 93.94 91 SER A CA 1
ATOM 675 C C . SER A 1 91 ? -1.563 -1.009 13.045 1.00 93.94 91 SER A C 1
ATOM 677 O O . SER A 1 91 ? -0.965 -2.081 12.956 1.00 93.94 91 SER A O 1
ATOM 679 N N . ARG A 1 92 ? -1.866 -0.264 11.972 1.00 94.50 92 ARG A N 1
ATOM 680 C CA . ARG A 1 92 ? -1.445 -0.609 10.611 1.00 94.50 92 ARG A CA 1
ATOM 681 C C . ARG A 1 92 ? 0.006 -0.237 10.357 1.00 94.50 92 ARG A C 1
ATOM 683 O O . ARG A 1 92 ? 0.740 -1.048 9.811 1.00 94.50 92 ARG A O 1
ATOM 690 N N . ALA A 1 93 ? 0.405 0.982 10.707 1.00 95.62 93 ALA A N 1
ATOM 691 C CA . ALA A 1 93 ? 1.793 1.424 10.629 1.00 95.62 93 ALA A CA 1
ATOM 692 C C . ALA A 1 93 ? 2.019 2.638 11.544 1.00 95.62 93 ALA A C 1
ATOM 694 O O . ALA A 1 93 ? 1.117 3.475 11.658 1.00 95.62 93 ALA A O 1
ATOM 695 N N . PRO A 1 94 ? 3.227 2.827 12.109 1.00 95.44 94 PRO A N 1
ATOM 696 C CA . PRO A 1 94 ? 3.546 4.018 12.900 1.00 95.44 94 PRO A CA 1
ATOM 697 C C . PRO A 1 94 ? 3.287 5.332 12.154 1.00 95.44 94 PRO A C 1
ATOM 699 O O . PRO A 1 94 ? 2.813 6.296 12.745 1.00 95.44 94 PRO A O 1
ATOM 702 N N . SER A 1 95 ? 3.519 5.371 10.838 1.00 95.50 95 SER A N 1
ATOM 703 C CA . SER A 1 95 ? 3.276 6.566 10.017 1.00 95.50 95 SER A CA 1
ATOM 704 C C . SER A 1 95 ? 1.791 6.890 9.810 1.00 95.50 95 SER A C 1
ATOM 706 O O . SER A 1 95 ? 1.481 7.981 9.340 1.00 95.50 95 SER A O 1
ATOM 708 N N . TYR A 1 96 ? 0.878 5.977 10.154 1.00 95.38 96 TYR A N 1
ATOM 709 C CA . TYR A 1 96 ? -0.568 6.217 10.191 1.00 95.38 96 TYR A CA 1
ATOM 710 C C . TYR A 1 96 ? -1.081 6.579 11.591 1.00 95.38 96 TYR A C 1
ATOM 712 O O . TYR A 1 96 ? -2.289 6.752 11.768 1.00 95.38 96 TYR A O 1
ATOM 720 N N . ALA A 1 97 ? -0.197 6.715 12.583 1.00 96.12 97 ALA A N 1
ATOM 721 C CA . ALA A 1 97 ? -0.574 7.256 13.878 1.00 96.12 97 ALA A CA 1
ATOM 722 C C . ALA A 1 97 ? -1.074 8.709 13.741 1.00 96.12 97 ALA A C 1
ATOM 724 O O . ALA A 1 97 ? -0.607 9.441 12.862 1.00 96.12 97 ALA A O 1
ATOM 725 N N . PRO A 1 98 ? -2.016 9.141 14.596 1.00 95.94 98 PRO A N 1
ATOM 726 C CA . PRO A 1 98 ? -2.485 10.519 14.592 1.00 95.94 98 PRO A CA 1
ATOM 727 C C . PRO A 1 98 ? -1.328 11.485 14.874 1.00 95.94 98 PRO A C 1
ATOM 729 O O . PRO A 1 98 ? -0.569 11.298 15.823 1.00 95.94 98 PRO A O 1
ATOM 732 N N . THR A 1 99 ? -1.211 12.540 14.068 1.00 95.12 99 THR A N 1
ATOM 733 C CA . THR A 1 99 ? -0.181 13.581 14.234 1.00 95.12 99 THR A CA 1
ATOM 734 C C . THR A 1 99 ? -0.660 14.773 15.061 1.00 95.12 99 THR A C 1
ATOM 736 O O . THR A 1 99 ? 0.128 15.664 15.367 1.00 95.12 99 THR A O 1
ATOM 739 N N . SER A 1 100 ? -1.949 14.829 15.401 1.00 95.56 100 SER A N 1
ATOM 740 C CA . SER A 1 100 ? -2.533 15.856 16.267 1.00 95.56 100 SER A CA 1
ATOM 741 C C . SER A 1 100 ? -3.705 15.292 17.083 1.00 95.56 100 SER A C 1
ATOM 743 O O . SER A 1 100 ? -4.285 14.279 16.686 1.00 95.56 100 SER A O 1
ATOM 745 N N . PRO A 1 101 ? -4.100 15.950 18.192 1.00 93.88 101 PRO A N 1
ATOM 746 C CA . PRO A 1 101 ? -5.268 15.545 18.983 1.00 93.88 101 PRO A CA 1
ATOM 747 C C . PRO A 1 101 ? -6.593 15.542 18.202 1.00 93.88 101 PRO A C 1
ATOM 749 O O . PRO A 1 101 ? -7.517 14.817 18.563 1.00 93.88 101 PRO A O 1
ATOM 752 N N . ASP A 1 102 ? -6.684 16.327 17.125 1.00 95.25 102 ASP A N 1
ATOM 753 C CA . ASP A 1 102 ? -7.888 16.431 16.293 1.00 95.25 102 ASP A CA 1
ATOM 754 C C . ASP A 1 102 ? -8.040 15.259 15.310 1.00 95.25 102 ASP A C 1
ATOM 756 O O . ASP A 1 102 ? -9.139 14.995 14.812 1.00 95.25 102 ASP A O 1
ATOM 760 N N . GLN A 1 103 ? -6.954 14.527 15.029 1.00 94.75 103 GLN A N 1
ATOM 761 C CA . GLN A 1 103 ? -6.995 13.346 14.172 1.00 94.75 103 GLN A CA 1
ATOM 762 C C . GLN A 1 103 ? -7.572 12.151 14.928 1.00 94.75 103 GLN A C 1
ATOM 764 O O . GLN A 1 103 ? -6.885 11.435 15.655 1.00 94.75 103 GLN A O 1
ATOM 769 N N . LYS A 1 104 ? -8.867 11.916 14.723 1.00 94.94 104 LYS A N 1
ATOM 770 C CA . LYS A 1 104 ? -9.563 10.755 15.281 1.00 94.94 104 LYS A CA 1
ATOM 771 C C . LYS A 1 104 ? -9.205 9.482 14.502 1.00 94.94 104 LYS A C 1
ATOM 773 O O . LYS A 1 104 ? -9.078 9.555 13.278 1.00 94.94 104 LYS A O 1
ATOM 778 N N . PRO A 1 105 ? -9.106 8.317 15.173 1.00 95.00 105 PRO A N 1
ATOM 779 C CA . PRO A 1 105 ? -8.955 7.032 14.497 1.00 95.00 105 PRO A CA 1
ATOM 780 C C . PRO A 1 105 ? -10.028 6.817 13.426 1.00 95.00 105 PRO A C 1
ATOM 782 O O . PRO A 1 105 ? -11.200 7.148 13.631 1.00 95.00 105 PRO A O 1
ATOM 785 N N . SER A 1 106 ? -9.635 6.251 12.285 1.00 95.31 106 SER A N 1
ATOM 786 C CA . SER A 1 106 ? -10.574 5.924 11.214 1.00 95.31 106 SER A CA 1
ATOM 787 C C . SER A 1 106 ? -11.566 4.850 11.664 1.00 95.31 106 SER A C 1
ATOM 789 O O . SER A 1 106 ? -11.209 3.912 12.375 1.00 95.31 106 SER A O 1
ATOM 791 N N . VAL A 1 107 ? -12.819 4.966 11.220 1.00 96.12 107 VAL A N 1
ATOM 792 C CA . VAL A 1 107 ? -13.870 3.984 11.517 1.00 96.12 107 VAL A CA 1
ATOM 793 C C . VAL A 1 107 ? -13.860 2.895 10.439 1.00 96.12 107 VAL A C 1
ATOM 795 O O . VAL A 1 107 ? -13.980 3.229 9.255 1.00 96.12 107 VAL A O 1
ATOM 798 N N . PRO A 1 108 ? -13.713 1.608 10.803 1.00 96.62 108 PRO A N 1
ATOM 799 C CA . PRO A 1 108 ? -13.819 0.515 9.845 1.00 96.62 108 PRO A CA 1
ATOM 800 C C . PRO A 1 108 ? -15.201 0.475 9.184 1.00 96.62 108 PRO A C 1
ATOM 802 O O . PRO A 1 108 ? -16.225 0.604 9.852 1.00 96.62 108 PRO A O 1
ATOM 805 N N . ILE A 1 109 ? -15.228 0.246 7.874 1.00 97.62 109 ILE A N 1
ATOM 806 C CA . ILE A 1 109 ? -16.451 -0.023 7.100 1.00 97.62 109 ILE A CA 1
ATOM 807 C C . ILE A 1 109 ? -16.729 -1.526 6.960 1.00 97.62 109 ILE A C 1
ATOM 809 O O . ILE A 1 109 ? -17.759 -1.920 6.422 1.00 97.62 109 ILE A O 1
ATOM 813 N N . GLY A 1 110 ? -15.805 -2.368 7.422 1.00 97.62 110 GLY A N 1
ATOM 814 C CA . GLY A 1 110 ? -15.903 -3.818 7.350 1.00 97.62 110 GLY A CA 1
ATOM 815 C C . GLY A 1 110 ? -14.616 -4.498 7.802 1.00 97.62 110 GLY A C 1
ATOM 816 O O . GLY A 1 110 ? -13.663 -3.841 8.231 1.00 97.62 110 GLY A O 1
ATOM 817 N N . TYR A 1 111 ? -14.598 -5.823 7.687 1.00 97.62 111 TYR A N 1
ATOM 818 C CA . TYR A 1 111 ? -13.481 -6.668 8.094 1.00 97.62 111 TYR A CA 1
ATOM 819 C C . TYR A 1 111 ? -13.270 -7.797 7.085 1.00 97.62 111 TYR A C 1
ATOM 821 O O . TYR A 1 111 ? -14.238 -8.339 6.557 1.00 97.62 111 TYR A O 1
ATOM 829 N N . ILE A 1 112 ? -12.009 -8.146 6.838 1.00 96.56 112 ILE A N 1
ATOM 830 C CA . ILE A 1 112 ? -11.606 -9.279 5.995 1.00 96.56 112 ILE A CA 1
ATOM 831 C C . ILE A 1 112 ? -11.025 -10.365 6.895 1.00 96.56 112 ILE A C 1
ATOM 833 O O . ILE A 1 112 ? -10.166 -10.065 7.727 1.00 96.56 112 ILE A O 1
ATOM 837 N N . ASP A 1 113 ? -11.482 -11.602 6.710 1.00 97.44 113 ASP A N 1
ATOM 838 C CA . ASP A 1 113 ? -10.870 -12.780 7.324 1.00 97.44 113 ASP A CA 1
ATOM 839 C C . ASP A 1 113 ? -9.462 -12.967 6.775 1.00 97.44 113 ASP A C 1
ATOM 841 O O . ASP A 1 113 ? -9.267 -13.066 5.561 1.00 97.44 113 ASP A O 1
ATOM 845 N N . MET A 1 114 ? -8.476 -12.968 7.669 1.00 96.31 114 MET A N 1
ATOM 846 C CA . MET A 1 114 ? -7.087 -13.153 7.280 1.00 96.31 114 MET A CA 1
ATOM 847 C C . MET A 1 114 ? -6.703 -14.624 7.437 1.00 96.31 114 MET A C 1
ATOM 849 O O . MET A 1 114 ? -7.082 -15.247 8.431 1.00 96.31 114 MET A O 1
ATOM 853 N N . PRO A 1 115 ? -5.958 -15.199 6.478 1.00 93.38 115 PRO A N 1
ATOM 854 C CA . PRO A 1 115 ? -5.361 -16.508 6.684 1.00 93.38 115 PRO A CA 1
ATOM 855 C C . PRO A 1 115 ? -4.370 -16.446 7.848 1.00 93.38 115 PRO A C 1
ATOM 857 O O . PRO A 1 115 ? -3.711 -15.425 8.061 1.00 93.38 115 PRO A O 1
ATOM 860 N N . GLU A 1 116 ? -4.248 -17.554 8.572 1.00 96.50 116 GLU A N 1
ATOM 861 C CA . GLU A 1 116 ? -3.226 -17.700 9.605 1.00 96.50 116 GLU A CA 1
ATOM 862 C C . GLU A 1 116 ? -1.822 -17.586 8.994 1.00 96.50 116 GLU A C 1
ATOM 864 O O . GLU A 1 116 ? -1.554 -18.112 7.910 1.00 96.50 116 GLU A O 1
ATOM 869 N N . GLY A 1 117 ? -0.918 -16.906 9.700 1.00 96.38 117 GLY A N 1
ATOM 870 C CA . GLY A 1 117 ? 0.463 -16.688 9.266 1.00 96.38 117 GLY A CA 1
ATOM 871 C C . GLY A 1 117 ? 0.829 -15.215 9.094 1.00 96.38 117 GLY A C 1
ATOM 872 O O . GLY A 1 117 ? 0.091 -14.315 9.488 1.00 96.38 117 GLY A O 1
ATOM 873 N N . THR A 1 118 ? 2.018 -14.962 8.549 1.00 97.19 118 THR A N 1
ATOM 874 C CA . THR A 1 118 ? 2.585 -13.613 8.420 1.00 97.19 118 THR A CA 1
ATOM 875 C C . THR A 1 118 ? 2.389 -13.073 7.010 1.00 97.19 118 THR A C 1
ATOM 877 O O . THR A 1 118 ? 2.803 -13.697 6.035 1.00 97.19 118 THR A O 1
ATOM 880 N N . THR A 1 119 ? 1.775 -11.896 6.889 1.00 95.75 119 THR A N 1
ATOM 881 C CA . THR A 1 119 ? 1.716 -11.168 5.614 1.00 95.75 119 THR A CA 1
ATOM 882 C C . THR A 1 119 ? 3.066 -10.546 5.286 1.00 95.75 119 THR A C 1
ATOM 884 O O . THR A 1 119 ? 3.799 -10.171 6.194 1.00 95.75 119 THR A O 1
ATOM 887 N N . TYR A 1 120 ? 3.357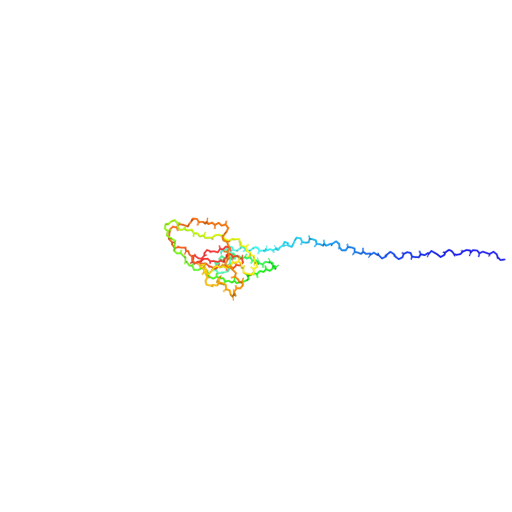 -10.315 4.008 1.00 96.94 120 TYR A N 1
ATOM 888 C CA . TYR A 1 120 ? 4.477 -9.450 3.634 1.00 96.94 120 TYR A CA 1
ATOM 889 C C . TYR A 1 120 ? 4.242 -8.005 4.076 1.00 96.94 120 TYR A C 1
ATOM 891 O O . TYR A 1 120 ? 3.104 -7.519 4.070 1.00 96.94 120 TYR A O 1
ATOM 899 N N . GLY A 1 121 ? 5.329 -7.317 4.413 1.00 96.75 121 GLY A N 1
ATOM 900 C CA . GLY A 1 121 ? 5.348 -5.865 4.466 1.00 96.75 121 GLY A CA 1
ATOM 901 C C . GLY A 1 121 ? 5.248 -5.280 3.062 1.00 96.75 121 GLY A C 1
ATOM 902 O O . GLY A 1 121 ? 5.563 -5.942 2.067 1.00 96.75 121 GLY A O 1
ATOM 903 N N . TYR A 1 122 ? 4.781 -4.042 2.960 1.00 97.25 122 TYR A N 1
ATOM 904 C CA . TYR A 1 122 ? 4.686 -3.348 1.679 1.00 97.25 122 TYR A CA 1
ATOM 905 C C . TYR A 1 122 ? 4.722 -1.834 1.833 1.00 97.25 122 TYR A C 1
ATOM 907 O O . TYR A 1 122 ? 4.408 -1.278 2.885 1.00 97.25 122 TYR A O 1
ATOM 915 N N . TRP A 1 123 ? 5.092 -1.167 0.747 1.00 96.50 123 TRP A N 1
ATOM 916 C CA . TRP A 1 123 ? 5.047 0.281 0.625 1.00 96.50 123 TRP A CA 1
ATOM 917 C C . TRP A 1 123 ? 3.683 0.735 0.099 1.00 96.50 123 TRP A C 1
ATOM 919 O O . TRP A 1 123 ? 3.220 0.293 -0.953 1.00 96.50 123 TRP A O 1
ATOM 929 N N . ASP A 1 124 ? 3.047 1.623 0.855 1.00 93.44 124 ASP A N 1
ATOM 930 C CA . ASP A 1 124 ? 1.717 2.176 0.624 1.00 93.44 124 ASP A CA 1
ATOM 931 C C . ASP A 1 124 ? 1.818 3.686 0.353 1.00 93.44 124 ASP A C 1
ATOM 933 O O . ASP A 1 124 ? 2.202 4.469 1.226 1.00 93.44 124 ASP A O 1
ATOM 937 N N . ALA A 1 125 ? 1.444 4.113 -0.847 1.00 91.44 125 ALA A N 1
ATOM 938 C CA . ALA A 1 125 ? 1.317 5.512 -1.251 1.00 91.44 125 ALA A CA 1
ATOM 939 C C . ALA A 1 125 ? -0.127 5.769 -1.720 1.00 91.44 125 ALA A C 1
ATOM 941 O O . ALA A 1 125 ? -1.021 4.985 -1.416 1.00 91.44 125 ALA A O 1
ATOM 942 N N . ALA A 1 126 ? -0.397 6.838 -2.475 1.00 88.19 126 ALA A N 1
ATOM 943 C CA . ALA A 1 126 ? -1.715 7.013 -3.111 1.00 88.19 126 ALA A CA 1
ATOM 944 C C . ALA A 1 126 ? -2.189 5.737 -3.853 1.00 88.19 126 ALA A C 1
ATOM 946 O O . ALA A 1 126 ? -3.386 5.461 -3.905 1.00 88.19 126 ALA A O 1
ATOM 947 N N . TYR A 1 127 ? -1.226 4.932 -4.316 1.00 87.38 127 TYR A N 1
ATOM 948 C CA . TYR A 1 127 ? -1.382 3.562 -4.789 1.00 87.38 127 TYR A CA 1
ATOM 949 C C . TYR A 1 127 ? -0.430 2.614 -4.035 1.00 87.38 127 TYR A C 1
ATOM 951 O O . TYR A 1 127 ? 0.542 3.052 -3.413 1.00 87.38 127 TYR A O 1
ATOM 959 N N . GLY A 1 128 ? -0.693 1.307 -4.090 1.00 87.38 128 GLY A N 1
ATOM 960 C CA . GLY A 1 128 ? 0.274 0.296 -3.651 1.00 87.38 128 GLY A CA 1
ATOM 961 C C . GLY A 1 128 ? 1.537 0.356 -4.512 1.00 87.38 128 GLY A C 1
ATOM 962 O O . GLY A 1 128 ? 1.429 0.525 -5.717 1.00 87.38 128 GLY A O 1
ATOM 963 N N . VAL A 1 129 ? 2.717 0.260 -3.894 1.00 93.62 129 VAL A N 1
ATOM 964 C CA . VAL A 1 129 ? 3.999 0.418 -4.602 1.00 93.62 129 VAL A CA 1
ATOM 965 C C . VAL A 1 129 ? 4.663 -0.937 -4.828 1.00 93.62 129 VAL A C 1
ATOM 967 O O . VAL A 1 129 ? 4.752 -1.411 -5.954 1.00 93.62 129 VAL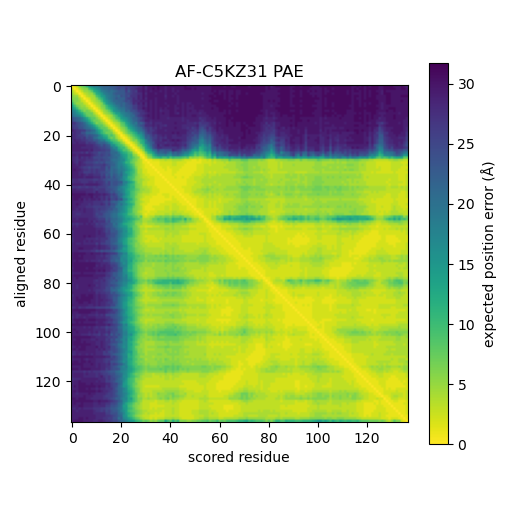 A O 1
ATOM 970 N N . MET A 1 130 ? 5.136 -1.578 -3.758 1.00 96.12 130 MET A N 1
ATOM 971 C CA . MET A 1 130 ? 5.799 -2.880 -3.831 1.00 96.12 130 MET A CA 1
ATOM 972 C C . MET A 1 130 ? 5.798 -3.559 -2.461 1.00 96.12 130 MET A C 1
ATOM 974 O O . MET A 1 130 ? 5.948 -2.886 -1.436 1.00 96.12 130 MET A O 1
ATOM 978 N N . ASN A 1 131 ? 5.638 -4.882 -2.436 1.00 97.12 131 ASN A N 1
ATOM 979 C CA . ASN A 1 131 ? 5.801 -5.687 -1.225 1.00 97.12 131 ASN A CA 1
ATOM 980 C C . ASN A 1 131 ? 7.217 -6.277 -1.093 1.00 97.12 131 ASN A C 1
ATOM 982 O O . ASN A 1 131 ? 8.030 -6.226 -2.011 1.00 97.12 131 ASN A O 1
ATOM 986 N N . GLU A 1 132 ? 7.515 -6.876 0.056 1.00 97.69 132 GLU A N 1
ATOM 987 C CA . GLU A 1 132 ? 8.823 -7.491 0.338 1.00 97.69 132 GLU A CA 1
ATOM 988 C C . GLU A 1 132 ? 9.165 -8.707 -0.534 1.00 97.69 132 GLU A C 1
ATOM 990 O O . GLU A 1 132 ? 10.314 -9.142 -0.551 1.00 97.69 132 GLU A O 1
ATOM 995 N N . ALA A 1 133 ? 8.194 -9.247 -1.274 1.00 97.00 133 ALA A N 1
ATOM 996 C CA . ALA A 1 133 ? 8.414 -10.302 -2.260 1.00 97.00 133 ALA A CA 1
ATOM 997 C C . ALA A 1 133 ? 8.732 -9.750 -3.665 1.00 97.00 133 ALA A C 1
ATOM 999 O O . ALA A 1 133 ? 8.851 -10.528 -4.609 1.00 97.00 133 ALA A O 1
ATOM 1000 N N . GLY A 1 134 ? 8.852 -8.426 -3.822 1.00 95.00 134 GLY A N 1
ATOM 1001 C CA . GLY A 1 134 ? 9.119 -7.777 -5.108 1.00 95.00 134 GLY A CA 1
ATOM 1002 C C . GLY A 1 134 ? 7.898 -7.674 -6.026 1.00 95.00 134 GLY A C 1
ATOM 1003 O O . GLY A 1 134 ? 8.055 -7.388 -7.209 1.00 95.00 134 GLY A O 1
ATOM 1004 N N . LEU A 1 135 ? 6.684 -7.900 -5.510 1.00 94.88 135 LEU A N 1
ATOM 1005 C CA . LEU A 1 135 ? 5.445 -7.722 -6.268 1.00 94.88 135 LEU A CA 1
ATOM 1006 C C . LEU A 1 135 ? 4.995 -6.259 -6.193 1.00 94.88 135 LEU A C 1
ATOM 1008 O O . LEU A 1 135 ? 4.730 -5.757 -5.096 1.00 94.88 135 LEU A O 1
ATOM 1012 N N . SER A 1 136 ? 4.890 -5.602 -7.347 1.00 92.50 136 SER A N 1
ATOM 1013 C CA . SER A 1 136 ? 4.375 -4.236 -7.505 1.00 92.50 136 SER A CA 1
ATOM 1014 C C . SER A 1 136 ? 2.949 -4.205 -8.064 1.00 92.50 136 SER A C 1
ATOM 1016 O O . SER A 1 136 ? 2.468 -5.201 -8.611 1.00 92.50 136 SER A O 1
ATOM 1018 N N . MET A 1 137 ? 2.276 -3.062 -7.891 1.00 80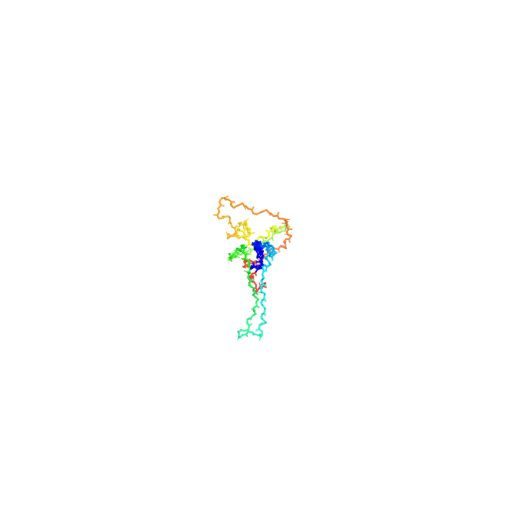.31 137 MET A N 1
ATOM 1019 C CA . MET A 1 137 ? 0.921 -2.781 -8.384 1.00 80.31 137 MET A CA 1
ATOM 1020 C C . MET A 1 137 ? 0.930 -1.570 -9.313 1.00 80.31 137 MET A C 1
ATOM 1022 O O . MET A 1 137 ? 1.677 -0.614 -9.014 1.00 80.31 137 MET A O 1
#

Solvent-accessible surface area (backbone atoms only — not comparable to full-atom values): 8773 Å² total; per-residue (Å²): 134,89,85,82,90,82,86,83,79,82,80,77,79,77,78,74,75,77,75,74,66,79,78,81,65,77,78,71,58,74,57,50,79,47,77,43,58,28,90,76,39,99,83,54,54,66,46,69,46,63,53,84,52,66,83,68,64,33,81,60,77,37,70,32,62,57,50,75,35,50,89,88,33,65,45,77,35,63,72,81,45,59,34,74,70,43,59,30,40,50,87,61,21,75,86,26,35,62,91,47,94,84,52,62,70,58,68,65,77,48,70,44,84,46,69,67,45,70,47,75,25,33,37,38,42,89,50,58,50,37,33,77,85,73,54,65,92

Sequence (137 aa):
MLSFVLVLLASVGLSRAVLSAPRDRLDHDHCTATAVDCAATADGGCIAATSADGSPLDFRMVYVPPKTYGPGEKRAVYKQFQNYPRIVDASRAPSYAPTSPDQKPSVPIGYIDMPEGTTYGYWDAAYGVMNEAGLSM

Foldseek 3Di:
DDDDDDDDDDPPPPPPPPPPDPPPPPVPQDKDWDWDQLVRDPNSDTDTDMDPGDPPADFDWFKFAKDFDDPQDKDFAFDADRHPPRFQDVPRDVVSHDPDPPRDGTDGPDIDGDDGGIDFIFIDGSHTQATPVGDGD